Protein AF-A0A1W4XG19-F1 (afdb_monomer_lite)

Radius of gyration: 18.25 Å; chains: 1; bounding box: 43×27×45 Å

Secondary structure (DSSP, 8-state):
--HHHHHHHHHHHHHHTT--HHHHHHHHTS-HHHHHHHHHHHHHHHHHHHHH-S--SHHHHHHHHHHHTTSS---HHHHHHHHHHHHHHHHHS-HHHHHHHHHHHHHHHHHHHHHHHT-

Organism: Agrilus planipennis (NCBI:txid224129)

Sequence (119 aa):
MDEEEINSKFEELLCDMNLDKNKKNLLINSSIDYKDRMLQLRNKVFDKIKENHEFKGPNDYIYYLEQCFQVDSQNPDIILGCLASLKIALTNYPLQWSREFGHKGVATLLDVLKRAKAL

pLDDT: mean 87.72, std 9.01, range [54.44, 95.94]

InterPro domains:
  IPR010473 Formin, GTPase-binding domain [PF06371] (2-116)
  IPR011989 Armadillo-like helical [G3DSA:1.25.10.10] (53-118)
  IPR016024 Armadillo-type fold [SSF48371] (6-116)
  IPR044933 Diaphanous, GTPase-binding domain superfamily [G3DSA:1.10.20.40] (1-44)

Structure (mmCIF, N/CA/C/O backbone):
data_AF-A0A1W4XG19-F1
#
_entry.id   AF-A0A1W4XG19-F1
#
loop_
_atom_site.group_PDB
_atom_site.id
_atom_site.type_symbol
_atom_site.label_atom_id
_atom_site.label_alt_id
_atom_site.label_comp_id
_atom_site.label_asym_id
_atom_site.label_entity_id
_atom_site.label_seq_id
_atom_site.pdbx_PDB_ins_code
_atom_site.Cartn_x
_atom_site.Cartn_y
_atom_site.Cartn_z
_atom_site.occupancy
_atom_site.B_iso_or_equiv
_atom_site.auth_seq_id
_atom_site.auth_comp_id
_atom_site.auth_asym_id
_atom_site.auth_atom_id
_atom_site.pdbx_PDB_model_num
ATOM 1 N N . MET A 1 1 ? -15.351 14.171 17.337 1.00 78.19 1 MET A N 1
ATOM 2 C CA . MET A 1 1 ? -16.124 13.160 16.603 1.00 78.19 1 MET A CA 1
ATOM 3 C C . MET A 1 1 ? -17.100 12.567 17.590 1.00 78.19 1 MET A C 1
ATOM 5 O O . MET A 1 1 ? -16.696 12.343 18.729 1.00 78.19 1 MET A O 1
ATOM 9 N N . ASP A 1 2 ? -18.360 12.411 17.207 1.00 91.69 2 ASP A N 1
ATOM 10 C CA . ASP A 1 2 ? -19.322 11.654 18.011 1.00 91.69 2 ASP A CA 1
ATOM 11 C C . ASP A 1 2 ? -19.102 10.137 17.834 1.00 91.69 2 ASP A C 1
ATOM 13 O O . ASP A 1 2 ? -18.256 9.702 17.047 1.00 91.69 2 ASP A O 1
ATOM 17 N N . GLU A 1 3 ? -19.811 9.318 18.613 1.00 92.12 3 GLU A N 1
ATOM 18 C CA . GLU A 1 3 ? -19.635 7.860 18.584 1.00 92.12 3 GLU A CA 1
ATOM 19 C C . GLU A 1 3 ? -19.999 7.246 17.223 1.00 92.12 3 GLU A C 1
ATOM 21 O O . GLU A 1 3 ? -19.347 6.296 16.781 1.00 92.12 3 GLU A O 1
ATOM 26 N N . GLU A 1 4 ? -21.011 7.784 16.539 1.00 92.88 4 GLU A N 1
ATOM 27 C CA . GLU A 1 4 ? -21.436 7.310 15.218 1.00 92.88 4 GLU A CA 1
ATOM 28 C C . GLU A 1 4 ? -20.363 7.591 14.161 1.00 92.88 4 GLU A C 1
ATOM 30 O O . GLU A 1 4 ? -19.982 6.695 13.404 1.00 92.88 4 GLU A O 1
ATOM 35 N N . GLU A 1 5 ? -19.793 8.796 14.164 1.00 94.06 5 GLU A N 1
ATOM 36 C CA . GLU A 1 5 ? -18.713 9.196 13.270 1.00 94.06 5 GLU A CA 1
ATOM 37 C C . GLU A 1 5 ? -17.439 8.370 13.518 1.00 94.06 5 GLU A C 1
ATOM 39 O O . GLU A 1 5 ? -16.775 7.950 12.563 1.00 94.06 5 GLU A O 1
ATOM 44 N N . ILE A 1 6 ? -17.100 8.088 14.786 1.00 94.00 6 ILE A N 1
ATOM 45 C CA . ILE A 1 6 ? -15.972 7.209 15.148 1.00 94.00 6 ILE A CA 1
ATOM 46 C C . ILE A 1 6 ? -16.198 5.802 14.595 1.00 94.00 6 ILE A C 1
ATOM 48 O O . ILE A 1 6 ? -15.296 5.240 13.971 1.00 94.00 6 ILE A O 1
ATOM 52 N N . ASN A 1 7 ? -17.389 5.233 14.791 1.00 93.69 7 ASN A N 1
ATOM 53 C CA . ASN A 1 7 ? -17.706 3.896 14.299 1.00 93.69 7 ASN A CA 1
ATOM 54 C C . ASN A 1 7 ? -17.655 3.827 12.768 1.00 93.69 7 ASN A C 1
ATOM 56 O O . ASN A 1 7 ? -17.002 2.931 12.233 1.00 93.69 7 ASN A O 1
ATOM 60 N N . SER A 1 8 ? -18.242 4.802 12.070 1.00 94.25 8 SER A N 1
ATOM 61 C CA . SER A 1 8 ? -18.226 4.862 10.603 1.00 94.25 8 SER A CA 1
ATOM 62 C C . SER A 1 8 ? -16.799 4.920 10.051 1.00 94.25 8 SER A C 1
ATOM 64 O O . SER A 1 8 ? -16.420 4.110 9.204 1.00 94.25 8 SER A O 1
ATOM 66 N N . LYS A 1 9 ? -15.955 5.826 10.565 1.00 93.62 9 LYS A N 1
ATOM 67 C CA . LYS A 1 9 ? -14.555 5.929 10.115 1.00 93.62 9 LYS A CA 1
ATOM 68 C C . LYS A 1 9 ? -13.731 4.696 10.483 1.00 93.62 9 LYS A C 1
ATOM 70 O O . LYS A 1 9 ? -12.799 4.335 9.764 1.00 93.62 9 LYS A O 1
ATOM 75 N N . PHE A 1 10 ? -14.047 4.041 11.598 1.00 95.06 10 PHE A N 1
ATOM 76 C CA . PHE A 1 10 ? -13.381 2.803 11.985 1.00 95.06 10 PHE A CA 1
ATOM 77 C C . PHE A 1 10 ? -13.744 1.648 11.044 1.00 95.06 10 PHE A C 1
ATOM 79 O O . PHE A 1 10 ? -12.866 0.875 10.667 1.00 95.06 10 PHE A O 1
ATOM 86 N N . GLU A 1 11 ? -14.994 1.551 10.591 1.00 92.31 11 GLU A N 1
ATOM 87 C CA . GLU A 1 11 ? -15.383 0.569 9.575 1.00 92.31 11 GLU A CA 1
ATOM 88 C C . GLU A 1 11 ? -14.654 0.781 8.244 1.00 92.31 11 GLU A C 1
ATOM 90 O O . GLU A 1 11 ? -14.168 -0.195 7.662 1.00 92.31 11 GLU A O 1
ATOM 95 N N . GLU A 1 12 ? -14.512 2.032 7.797 1.00 91.50 12 GLU A N 1
ATOM 96 C CA . GLU A 1 12 ? -13.699 2.384 6.626 1.00 91.50 12 GLU A CA 1
ATOM 97 C C . GLU A 1 12 ? -12.242 1.940 6.802 1.00 91.50 12 GLU A C 1
ATOM 99 O O . GLU A 1 12 ? -11.691 1.262 5.932 1.00 91.50 12 GLU A O 1
ATOM 104 N N . LEU A 1 13 ? -11.638 2.238 7.960 1.00 92.69 13 LEU A N 1
ATOM 105 C CA . LEU A 1 13 ? -10.287 1.787 8.298 1.00 92.69 13 LEU A CA 1
ATOM 106 C C . LEU A 1 13 ? -10.164 0.259 8.197 1.00 92.69 13 LEU A C 1
ATOM 108 O O . LEU A 1 13 ? -9.224 -0.240 7.583 1.00 92.69 13 LEU A O 1
ATOM 112 N N . LEU A 1 14 ? -11.104 -0.499 8.764 1.00 92.75 14 LEU A N 1
ATOM 113 C CA . LEU A 1 14 ? -11.060 -1.963 8.716 1.00 92.75 14 LEU A CA 1
ATOM 114 C C . LEU A 1 14 ? -11.233 -2.513 7.294 1.00 92.75 14 LEU A C 1
ATOM 116 O O . LEU A 1 14 ? -10.625 -3.530 6.955 1.00 92.75 14 LEU A O 1
ATOM 120 N N . CYS A 1 15 ? -12.063 -1.870 6.469 1.00 88.88 15 CYS A N 1
ATOM 121 C CA . CYS A 1 15 ? -12.216 -2.211 5.054 1.00 88.88 15 CYS A CA 1
ATOM 122 C C . CYS A 1 15 ? -10.916 -2.010 4.270 1.00 88.88 15 CYS A C 1
ATOM 124 O O . CYS A 1 15 ? -10.641 -2.786 3.360 1.00 88.88 15 CYS A O 1
ATOM 126 N N . ASP A 1 16 ? -10.107 -1.028 4.658 1.00 90.62 16 ASP A N 1
ATOM 127 C CA . ASP A 1 16 ? -8.823 -0.712 4.038 1.00 90.62 16 ASP A CA 1
ATOM 128 C C . ASP A 1 16 ? -7.666 -1.630 4.470 1.00 90.62 16 ASP A C 1
ATOM 130 O O . ASP A 1 16 ? -6.658 -1.709 3.770 1.00 90.62 16 ASP A O 1
ATOM 134 N N . MET A 1 17 ? -7.792 -2.337 5.598 1.00 89.69 17 MET A N 1
ATOM 135 C CA . MET A 1 17 ? -6.710 -3.126 6.211 1.00 89.69 17 MET A CA 1
ATOM 136 C C . MET A 1 17 ? -6.571 -4.568 5.693 1.00 89.69 17 MET A C 1
ATOM 138 O O . MET A 1 17 ? -5.753 -5.323 6.216 1.00 89.69 17 MET A O 1
ATOM 142 N N . ASN A 1 18 ? -7.364 -4.978 4.698 1.00 90.00 18 ASN A N 1
ATOM 143 C CA . ASN A 1 18 ? -7.335 -6.337 4.134 1.00 90.00 18 ASN A CA 1
ATOM 144 C C . ASN A 1 18 ? -7.440 -7.462 5.190 1.00 90.00 18 ASN A C 1
ATOM 146 O O . ASN A 1 18 ? -6.695 -8.444 5.170 1.00 90.00 18 ASN A O 1
ATOM 150 N N . LEU A 1 19 ? 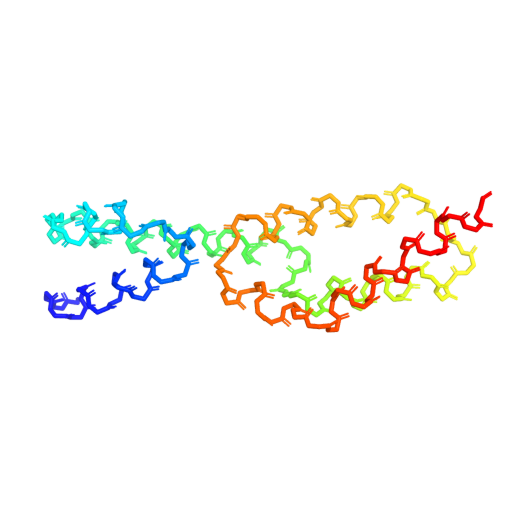-8.345 -7.297 6.156 1.00 90.56 19 LEU A N 1
ATOM 151 C CA . LEU A 1 19 ? -8.518 -8.240 7.259 1.00 90.56 19 LEU A CA 1
ATOM 152 C C . LEU A 1 19 ? -9.465 -9.384 6.894 1.00 90.56 19 LEU A C 1
ATOM 154 O O . LEU A 1 19 ? -10.462 -9.200 6.193 1.00 90.56 19 LEU A O 1
ATOM 158 N N . ASP A 1 20 ? -9.205 -10.561 7.459 1.00 91.19 20 ASP A N 1
ATOM 159 C CA . ASP A 1 20 ? -10.173 -11.651 7.444 1.00 91.19 20 ASP A CA 1
ATOM 160 C C . ASP A 1 20 ? -11.414 -11.316 8.293 1.00 91.19 20 ASP A C 1
ATOM 162 O O . ASP A 1 20 ? -11.372 -10.500 9.221 1.00 91.19 20 ASP A O 1
ATOM 166 N N . LYS A 1 21 ? -12.540 -11.973 7.981 1.00 88.94 21 LYS A N 1
ATOM 167 C CA . LYS A 1 21 ? -13.830 -11.717 8.645 1.00 88.94 21 LYS A CA 1
ATOM 168 C C . LYS A 1 21 ? -13.758 -11.915 10.162 1.00 88.94 21 LYS A C 1
ATOM 170 O O . LYS A 1 21 ? -14.394 -11.165 10.897 1.00 88.94 21 LYS A O 1
ATOM 175 N N . ASN A 1 22 ? -12.972 -12.883 10.632 1.00 90.31 22 ASN A N 1
ATOM 176 C CA . ASN A 1 22 ? -12.876 -13.193 12.056 1.00 90.31 22 ASN A CA 1
ATOM 177 C C . ASN A 1 22 ? -12.152 -12.073 12.809 1.00 90.31 22 ASN A C 1
ATOM 179 O O . ASN A 1 22 ? -12.684 -11.558 13.789 1.00 90.31 22 ASN A O 1
ATOM 183 N N . LYS A 1 23 ? -10.990 -11.624 12.320 1.00 90.62 23 LYS A N 1
ATOM 184 C CA . LYS A 1 23 ? -10.266 -10.485 12.906 1.00 90.62 23 LYS A CA 1
ATOM 185 C C . LYS A 1 23 ? -11.068 -9.195 12.827 1.00 90.62 23 LYS A C 1
ATOM 187 O O . LYS A 1 23 ? -11.088 -8.438 13.794 1.00 90.62 23 LYS A O 1
ATOM 192 N N . LYS A 1 24 ? -11.768 -8.963 11.711 1.00 91.06 24 LYS A N 1
ATOM 193 C CA . LYS A 1 24 ? -12.642 -7.796 11.556 1.00 91.06 24 LYS A CA 1
ATOM 194 C C . LYS A 1 24 ? -13.736 -7.776 12.631 1.00 91.06 24 LYS A C 1
ATOM 196 O O . LYS A 1 24 ? -13.913 -6.756 13.288 1.00 91.06 24 LYS A O 1
ATOM 201 N N . ASN A 1 25 ? -14.399 -8.909 12.872 1.00 88.62 25 ASN A N 1
ATOM 202 C CA . ASN A 1 25 ? -15.446 -9.023 13.892 1.00 88.62 25 ASN A CA 1
ATOM 203 C C . ASN A 1 25 ? -14.932 -8.778 15.318 1.00 88.62 25 ASN A C 1
ATOM 205 O O . ASN A 1 25 ? -15.631 -8.158 16.116 1.00 88.62 25 ASN A O 1
ATOM 209 N N . LEU A 1 26 ? -13.710 -9.216 15.643 1.00 91.25 26 LEU A N 1
ATOM 210 C CA . LEU A 1 26 ? -13.101 -8.927 16.948 1.00 91.25 26 LEU A CA 1
ATOM 211 C C . LEU A 1 26 ? -12.894 -7.418 17.153 1.00 91.25 26 LEU A C 1
ATOM 213 O O . LEU A 1 26 ? -13.161 -6.895 18.232 1.00 91.25 26 LEU A O 1
ATOM 217 N N . LEU A 1 27 ? -12.461 -6.709 16.109 1.00 92.94 27 LEU A N 1
ATOM 218 C CA . LEU A 1 27 ? -12.180 -5.273 16.173 1.00 92.94 27 LEU A CA 1
ATOM 219 C C . LEU A 1 27 ? -13.456 -4.421 16.228 1.00 92.94 27 LEU A C 1
ATOM 221 O O . LEU A 1 27 ? -13.485 -3.426 16.950 1.00 92.94 27 LEU A O 1
ATOM 225 N N . ILE A 1 28 ? -14.527 -4.820 15.536 1.00 90.50 28 ILE A N 1
ATOM 226 C CA . ILE A 1 28 ? -15.822 -4.108 15.553 1.00 90.50 28 ILE A CA 1
ATOM 227 C C . ILE A 1 28 ? -16.383 -3.982 16.979 1.00 90.50 28 ILE A C 1
ATOM 229 O O . ILE A 1 28 ? -16.913 -2.930 17.338 1.00 90.50 28 ILE A O 1
ATOM 233 N N . ASN A 1 29 ? -16.194 -5.011 17.809 1.00 90.00 29 ASN A N 1
ATOM 234 C CA . ASN A 1 29 ? -16.689 -5.063 19.189 1.00 90.00 29 ASN A CA 1
ATOM 235 C C . ASN A 1 29 ? -15.781 -4.349 20.212 1.00 90.00 29 ASN A C 1
ATOM 237 O O . ASN A 1 29 ? -16.009 -4.450 21.415 1.00 90.00 29 ASN A O 1
ATOM 241 N N . SER A 1 30 ? -14.736 -3.652 19.759 1.00 92.56 30 SER A N 1
ATOM 242 C CA . SER A 1 30 ? -13.829 -2.908 20.643 1.00 92.56 30 SER A CA 1
ATOM 243 C C . SER A 1 30 ? -14.468 -1.619 21.173 1.00 92.56 30 SER A C 1
ATOM 245 O O . SER A 1 30 ? -15.396 -1.078 20.566 1.00 92.56 30 SER A O 1
ATOM 247 N N . SER A 1 31 ? -13.945 -1.101 22.289 1.00 95.44 31 SER A N 1
ATOM 248 C CA . SER A 1 31 ? -14.417 0.154 22.885 1.00 95.44 31 SER A CA 1
ATOM 249 C C . SER A 1 31 ? -14.216 1.355 21.955 1.00 95.44 31 SER A C 1
ATOM 251 O O . SER A 1 31 ? -13.323 1.363 21.103 1.00 95.44 31 SER A O 1
ATOM 253 N N . ILE A 1 32 ? -15.024 2.399 22.149 1.00 95.06 32 ILE A N 1
ATOM 254 C CA . ILE A 1 32 ? -14.922 3.656 21.392 1.00 95.06 32 ILE A CA 1
ATOM 255 C C . ILE A 1 32 ? -13.539 4.294 21.563 1.00 95.06 32 ILE A C 1
ATOM 257 O O . ILE A 1 32 ? -12.922 4.655 20.567 1.00 95.06 32 ILE A O 1
ATOM 261 N N . ASP A 1 33 ? -12.998 4.321 22.784 1.00 95.06 33 ASP A N 1
ATOM 262 C CA . ASP A 1 33 ? -11.649 4.841 23.054 1.00 95.06 33 ASP A CA 1
ATOM 263 C C . ASP A 1 33 ? -10.564 4.123 22.242 1.00 95.06 33 ASP A C 1
ATOM 265 O O . ASP A 1 33 ? -9.621 4.742 21.744 1.00 95.06 33 ASP A O 1
ATOM 269 N N . TYR A 1 34 ? -10.686 2.800 22.086 1.00 95.19 34 TYR A N 1
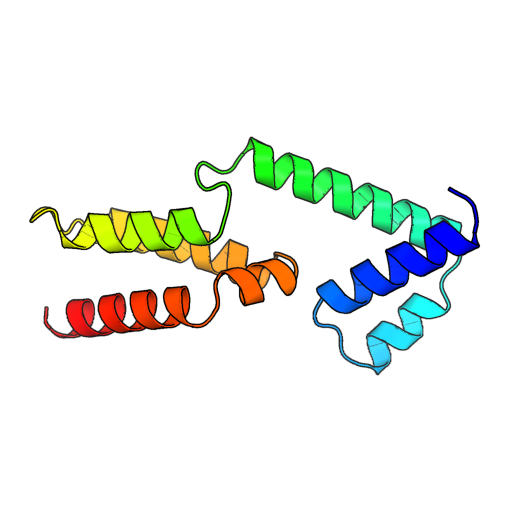ATOM 270 C CA . TYR A 1 34 ? -9.762 2.034 21.259 1.00 95.19 34 TYR A CA 1
ATOM 271 C C . TYR A 1 34 ? -9.902 2.419 19.784 1.00 95.19 34 TYR A C 1
ATOM 273 O O . TYR A 1 34 ? -8.895 2.671 19.121 1.00 95.19 34 TYR A O 1
ATOM 281 N N . LYS A 1 35 ? -11.137 2.502 19.276 1.00 95.56 35 LYS A N 1
ATOM 282 C CA . LYS A 1 35 ? -11.420 2.883 17.885 1.00 95.56 35 LYS A CA 1
ATOM 283 C C . LYS A 1 35 ? -10.876 4.274 17.565 1.00 95.56 35 LYS A C 1
ATOM 285 O O . LYS A 1 35 ? -10.154 4.424 16.580 1.00 95.56 35 LYS A O 1
ATOM 290 N N . ASP A 1 36 ? -11.137 5.256 18.424 1.00 95.31 36 ASP A N 1
ATOM 291 C CA . ASP A 1 36 ? -10.637 6.623 18.266 1.00 95.31 36 ASP A CA 1
ATOM 292 C C . ASP A 1 36 ? -9.104 6.661 18.266 1.00 95.31 36 ASP A C 1
ATOM 294 O O . ASP A 1 36 ? -8.477 7.204 17.352 1.00 95.31 36 ASP A O 1
ATOM 298 N N . ARG A 1 37 ? -8.466 5.969 19.218 1.00 95.88 37 ARG A N 1
ATOM 299 C CA . ARG A 1 37 ? -7.002 5.866 19.261 1.00 95.88 37 ARG A CA 1
ATOM 300 C C . ARG A 1 37 ? -6.426 5.246 17.988 1.00 95.88 37 ARG A C 1
ATOM 302 O O . ARG A 1 37 ? -5.393 5.710 17.501 1.00 95.88 37 ARG A O 1
ATOM 309 N N . MET A 1 38 ? -7.068 4.219 17.437 1.00 94.81 38 MET A N 1
ATOM 310 C CA . MET A 1 38 ? -6.636 3.587 16.188 1.00 94.81 38 MET A CA 1
ATOM 311 C C . MET A 1 38 ? -6.768 4.533 14.990 1.00 94.81 38 MET A C 1
ATOM 313 O O . MET A 1 38 ? -5.854 4.591 14.167 1.00 94.81 38 MET A O 1
ATOM 317 N N . LEU A 1 39 ? -7.840 5.327 14.917 1.00 94.81 39 LEU A N 1
ATOM 318 C CA . LEU A 1 39 ? -8.008 6.355 13.884 1.00 94.81 39 LEU A CA 1
ATOM 319 C C . LEU A 1 39 ? -6.926 7.439 13.977 1.00 94.81 39 LEU A C 1
ATOM 321 O O . LEU A 1 39 ? -6.329 7.809 12.964 1.00 94.81 39 LEU A O 1
ATOM 325 N N . GLN A 1 40 ? -6.600 7.897 15.187 1.00 94.56 40 GLN A N 1
ATOM 326 C CA . GLN A 1 40 ? -5.515 8.858 15.396 1.00 94.56 40 GLN A CA 1
ATOM 327 C C . GLN A 1 40 ? -4.148 8.287 14.993 1.00 94.56 40 GLN A C 1
ATOM 329 O O . GLN A 1 40 ? -3.337 8.985 14.379 1.00 94.56 40 GLN A O 1
ATOM 334 N N . LEU A 1 41 ? -3.874 7.023 15.335 1.00 93.25 41 LEU A N 1
ATOM 335 C CA . LEU A 1 41 ? -2.636 6.343 14.947 1.00 93.25 41 LEU A CA 1
ATOM 336 C C . LEU A 1 41 ? -2.536 6.190 13.430 1.00 93.25 41 LEU A C 1
ATOM 338 O O . LEU A 1 41 ? -1.475 6.472 12.876 1.00 93.25 41 LEU A O 1
ATOM 342 N N . ARG A 1 42 ? -3.634 5.811 12.764 1.00 90.31 42 ARG A N 1
ATOM 343 C CA . ARG A 1 42 ? -3.716 5.727 11.301 1.00 90.31 42 ARG A CA 1
ATOM 344 C C . ARG A 1 42 ? -3.269 7.047 10.679 1.00 90.31 42 ARG A C 1
ATOM 346 O O . ARG A 1 42 ? -2.311 7.053 9.915 1.00 90.31 42 ARG A O 1
ATOM 353 N N . ASN A 1 43 ? -3.904 8.156 11.052 1.00 88.69 43 ASN A N 1
ATOM 354 C CA . ASN A 1 43 ? -3.608 9.467 10.469 1.00 88.69 43 ASN A CA 1
ATOM 355 C C . ASN A 1 43 ? -2.137 9.856 10.664 1.00 88.69 43 ASN A C 1
ATOM 357 O O . ASN A 1 43 ? -1.453 10.156 9.693 1.00 88.69 43 ASN A O 1
ATOM 361 N N . LYS A 1 44 ? -1.604 9.706 11.885 1.00 89.69 44 LYS A N 1
ATOM 362 C CA . LYS A 1 44 ? -0.186 9.985 12.176 1.00 89.69 44 LYS A CA 1
ATOM 363 C C . LYS A 1 44 ? 0.779 9.160 11.326 1.00 89.69 44 LYS A C 1
ATOM 365 O O . LYS A 1 44 ? 1.839 9.654 10.948 1.00 89.69 44 LYS A O 1
ATOM 370 N N . VAL A 1 45 ? 0.455 7.893 11.069 1.00 86.44 45 VAL A N 1
ATOM 371 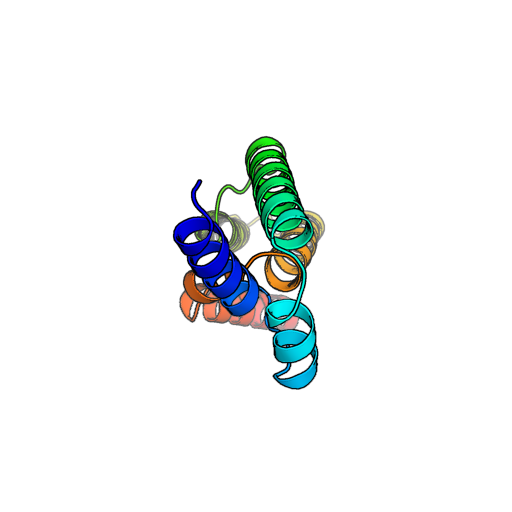C CA . VAL A 1 45 ? 1.273 7.027 10.212 1.00 86.44 45 VAL A CA 1
ATOM 372 C C . VAL A 1 45 ? 1.205 7.496 8.757 1.00 86.44 45 VAL A C 1
ATOM 374 O O . VAL A 1 45 ? 2.253 7.606 8.125 1.00 86.44 45 VAL A O 1
ATOM 377 N N . PHE A 1 46 ? 0.020 7.838 8.240 1.00 81.88 46 PHE A N 1
ATOM 378 C CA . PHE A 1 46 ? -0.125 8.357 6.872 1.00 81.88 46 PHE A CA 1
ATOM 379 C C . PHE A 1 46 ? 0.572 9.690 6.655 1.00 81.88 46 PHE A C 1
ATOM 381 O O . PHE A 1 46 ? 1.206 9.866 5.617 1.00 81.88 46 PHE A O 1
ATOM 388 N N . ASP A 1 47 ? 0.486 10.601 7.616 1.00 84.12 47 ASP A N 1
ATOM 389 C CA . ASP A 1 47 ? 1.142 11.902 7.517 1.00 84.12 47 ASP A CA 1
ATOM 390 C C . ASP A 1 47 ? 2.662 11.721 7.444 1.00 84.12 47 ASP A C 1
ATOM 392 O O . ASP A 1 47 ? 3.304 12.217 6.520 1.00 84.12 47 ASP A O 1
ATOM 396 N N . LYS A 1 48 ? 3.230 10.873 8.314 1.00 82.38 48 LYS A N 1
ATOM 397 C CA . LYS A 1 48 ? 4.659 10.521 8.259 1.00 82.38 48 LYS A CA 1
ATOM 398 C C . LYS A 1 48 ? 5.066 9.857 6.950 1.00 82.38 48 LYS A C 1
ATOM 400 O O . LYS A 1 48 ? 6.169 10.102 6.465 1.00 82.38 48 LYS A O 1
ATOM 405 N N . ILE A 1 49 ? 4.218 8.987 6.409 1.00 76.81 49 ILE A N 1
ATOM 406 C CA . ILE A 1 49 ? 4.458 8.343 5.118 1.00 76.81 49 ILE A CA 1
ATOM 407 C C . ILE A 1 49 ? 4.504 9.400 4.007 1.00 76.81 49 ILE A C 1
ATOM 409 O O . ILE A 1 49 ? 5.440 9.398 3.215 1.00 76.81 49 ILE A O 1
ATOM 413 N N . LYS A 1 50 ? 3.540 10.325 3.974 1.00 74.12 50 LYS A N 1
ATOM 414 C CA . LYS A 1 50 ? 3.468 11.385 2.958 1.00 74.12 50 LYS A CA 1
ATOM 415 C C . LYS A 1 50 ? 4.618 12.387 3.048 1.00 74.12 50 LYS A C 1
ATOM 417 O O . LYS A 1 50 ? 5.040 12.893 2.016 1.00 74.12 50 LYS A O 1
ATOM 422 N N . GLU A 1 51 ? 5.103 12.686 4.250 1.00 77.25 51 GLU A N 1
ATOM 423 C CA . GLU A 1 51 ? 6.209 13.630 4.457 1.00 77.25 51 GLU A CA 1
ATOM 424 C C . GLU A 1 51 ? 7.577 13.045 4.086 1.00 77.25 51 GLU A C 1
ATOM 426 O O . GLU A 1 51 ? 8.422 13.764 3.559 1.00 77.25 51 GLU A O 1
ATOM 431 N N . ASN A 1 52 ? 7.808 11.755 4.354 1.00 66.12 52 ASN A N 1
ATOM 432 C CA . ASN A 1 52 ? 9.130 11.138 4.188 1.00 66.12 52 ASN A CA 1
ATOM 433 C C . ASN A 1 52 ? 9.338 10.433 2.841 1.00 66.12 52 ASN A C 1
ATOM 435 O O . ASN A 1 52 ? 10.458 10.011 2.554 1.00 66.12 52 ASN A O 1
ATOM 439 N N . HIS A 1 53 ? 8.293 10.260 2.029 1.00 71.25 53 HIS A N 1
ATOM 440 C CA . HIS A 1 53 ? 8.422 9.590 0.738 1.00 71.25 53 HIS A CA 1
ATOM 441 C C . HIS A 1 53 ? 8.581 10.581 -0.417 1.00 71.25 53 HIS A C 1
ATOM 443 O O . HIS A 1 53 ? 7.751 11.458 -0.638 1.00 71.25 53 HIS A O 1
ATOM 449 N N . GLU A 1 54 ? 9.623 10.355 -1.218 1.00 74.38 54 GLU A N 1
ATOM 450 C CA . GLU A 1 54 ? 9.827 11.020 -2.510 1.00 74.38 54 GLU A CA 1
ATOM 451 C C . GLU A 1 54 ? 8.662 10.740 -3.481 1.00 74.38 54 GLU A C 1
ATOM 453 O O . GLU A 1 54 ? 8.254 11.609 -4.249 1.00 74.38 54 GLU A O 1
ATOM 458 N N . PHE A 1 55 ? 8.066 9.547 -3.376 1.00 81.38 55 PHE A N 1
ATOM 459 C CA . PHE A 1 55 ? 6.879 9.130 -4.121 1.00 81.38 55 PHE A CA 1
ATOM 460 C C . PHE A 1 55 ? 5.607 9.408 -3.313 1.00 81.38 55 PHE A C 1
ATOM 462 O O . PHE A 1 55 ? 5.354 8.771 -2.289 1.00 81.38 55 PHE A O 1
ATOM 469 N N . LYS A 1 56 ? 4.772 10.331 -3.790 1.00 78.38 56 LYS A N 1
ATOM 470 C CA . LYS A 1 56 ? 3.535 10.754 -3.118 1.00 78.38 56 LYS A CA 1
ATOM 471 C C . LYS A 1 56 ? 2.373 9.802 -3.384 1.00 78.38 56 LYS A C 1
ATOM 473 O O . LYS A 1 56 ? 1.425 9.762 -2.600 1.00 78.38 56 LYS A O 1
ATOM 478 N N . GLY A 1 57 ? 2.436 9.031 -4.467 1.00 87.38 57 GLY A N 1
ATOM 479 C CA . GLY A 1 57 ? 1.389 8.091 -4.842 1.00 87.38 57 GLY A CA 1
ATOM 480 C C . GLY A 1 57 ? 1.847 6.970 -5.776 1.00 87.38 57 GLY A C 1
ATOM 481 O O . GLY A 1 57 ? 2.993 6.942 -6.227 1.00 87.38 57 GLY A O 1
ATOM 482 N N . PRO A 1 58 ? 0.939 6.032 -6.097 1.00 92.00 58 PRO A N 1
ATOM 483 C CA . PRO A 1 58 ? 1.253 4.874 -6.933 1.00 92.00 58 PRO A CA 1
ATOM 484 C C . PRO A 1 58 ? 1.665 5.266 -8.356 1.00 92.00 58 PRO A C 1
ATOM 486 O O . PRO A 1 58 ? 2.520 4.613 -8.950 1.00 92.00 58 PRO A O 1
ATOM 489 N N . ASN A 1 59 ? 1.113 6.362 -8.886 1.00 92.38 59 ASN A N 1
ATOM 490 C CA . ASN A 1 59 ? 1.464 6.871 -10.212 1.00 92.38 59 ASN A CA 1
ATOM 491 C C . ASN A 1 59 ? 2.921 7.333 -10.311 1.00 92.38 59 ASN A C 1
ATOM 493 O O . ASN A 1 59 ? 3.507 7.201 -11.383 1.00 92.38 59 ASN A O 1
ATOM 497 N N . ASP A 1 60 ? 3.513 7.819 -9.217 1.00 92.25 60 ASP A N 1
ATOM 498 C CA . ASP A 1 60 ? 4.905 8.270 -9.229 1.00 92.25 60 ASP A CA 1
ATOM 499 C C . ASP A 1 60 ? 5.853 7.076 -9.398 1.00 92.25 60 ASP A C 1
ATOM 501 O O . ASP A 1 60 ? 6.799 7.149 -10.176 1.00 92.25 60 ASP A O 1
ATOM 505 N N . TYR A 1 61 ? 5.547 5.941 -8.757 1.00 93.19 61 TYR A N 1
ATOM 506 C CA . TYR A 1 61 ? 6.281 4.687 -8.963 1.00 93.19 61 TYR A CA 1
ATOM 507 C C . TYR A 1 61 ? 6.161 4.186 -10.402 1.00 93.19 61 TYR A C 1
ATOM 509 O O . TYR A 1 61 ? 7.153 3.774 -10.996 1.00 93.19 61 TYR A O 1
ATOM 517 N N . ILE A 1 62 ? 4.951 4.225 -10.969 1.00 93.62 62 ILE A N 1
ATOM 518 C CA . ILE A 1 62 ? 4.703 3.807 -12.355 1.00 93.62 62 ILE A CA 1
ATOM 519 C C . ILE A 1 62 ? 5.527 4.662 -13.314 1.00 93.62 62 ILE A C 1
ATOM 521 O O . ILE A 1 62 ? 6.270 4.125 -14.132 1.00 93.62 62 ILE A O 1
ATOM 525 N N . TYR A 1 63 ? 5.428 5.984 -13.173 1.00 91.69 63 TYR A N 1
ATOM 526 C CA . TYR A 1 63 ? 6.162 6.928 -14.001 1.00 91.69 63 TYR A CA 1
ATOM 527 C C . TYR A 1 63 ? 7.672 6.731 -13.868 1.00 91.69 63 TYR A C 1
ATOM 529 O O . TYR A 1 63 ? 8.369 6.632 -14.873 1.00 91.69 63 TYR A O 1
ATOM 537 N N . TYR A 1 64 ? 8.181 6.614 -12.641 1.00 90.81 64 TYR A N 1
ATOM 538 C CA . TYR A 1 64 ? 9.605 6.423 -12.394 1.00 90.81 64 TYR A CA 1
ATOM 539 C C . TYR A 1 64 ? 10.135 5.143 -13.044 1.00 90.81 64 TYR A C 1
ATOM 541 O O . TYR A 1 64 ? 11.133 5.186 -13.760 1.00 90.81 64 TYR A O 1
ATOM 549 N N . LEU A 1 65 ? 9.428 4.021 -12.871 1.00 89.88 65 LEU A N 1
ATOM 550 C CA . LEU A 1 65 ? 9.789 2.758 -13.512 1.00 89.88 65 LEU A CA 1
ATOM 551 C C . LEU A 1 65 ? 9.765 2.883 -15.039 1.00 89.88 65 LEU A C 1
ATOM 553 O O . LEU A 1 65 ? 10.713 2.449 -15.683 1.00 89.88 65 LEU A O 1
ATOM 557 N N . GLU A 1 66 ? 8.741 3.507 -15.626 1.00 89.00 66 GLU A N 1
ATOM 558 C CA . GLU A 1 66 ? 8.666 3.749 -17.075 1.00 89.00 66 GLU A CA 1
ATOM 559 C C . GLU A 1 66 ? 9.845 4.595 -17.589 1.00 89.00 66 GLU A C 1
ATOM 561 O O . GLU A 1 66 ? 10.382 4.299 -18.659 1.00 89.00 66 GLU A O 1
ATOM 566 N N . GLN A 1 67 ? 10.276 5.611 -16.833 1.00 86.69 67 GLN A N 1
ATOM 567 C CA . GLN A 1 67 ? 11.409 6.474 -17.187 1.00 86.69 67 GLN A CA 1
ATOM 568 C C . GLN A 1 67 ? 12.758 5.755 -17.081 1.00 86.69 67 GLN A C 1
ATOM 570 O O . GLN A 1 67 ? 13.595 5.902 -17.971 1.00 86.69 67 GLN A O 1
ATOM 575 N N . CYS A 1 68 ? 12.963 4.921 -16.056 1.00 81.06 68 CYS A N 1
ATOM 576 C CA . CYS A 1 68 ? 14.197 4.145 -15.893 1.00 81.06 68 CYS A CA 1
ATOM 577 C C . CYS A 1 68 ? 14.514 3.233 -17.092 1.00 81.06 68 CYS A C 1
ATOM 579 O O . CYS A 1 68 ? 15.672 2.872 -17.278 1.00 81.06 68 CYS A O 1
ATOM 581 N N . PHE A 1 69 ? 13.516 2.860 -17.905 1.00 71.88 69 PHE A N 1
ATOM 582 C CA . PHE A 1 69 ? 13.726 2.062 -19.121 1.00 71.88 69 PHE A CA 1
ATOM 583 C C . PHE A 1 69 ? 13.847 2.876 -20.411 1.00 71.88 69 PHE A C 1
ATOM 585 O O . PHE A 1 69 ? 14.174 2.292 -21.441 1.00 71.88 69 PHE A O 1
ATOM 592 N N . GLN A 1 70 ? 13.544 4.176 -20.391 1.00 72.38 70 GLN A N 1
ATOM 593 C CA . GLN A 1 70 ? 13.682 5.052 -21.564 1.00 72.38 70 GLN A CA 1
ATOM 594 C C . GLN A 1 70 ? 15.097 5.611 -21.694 1.00 72.38 70 GLN A C 1
ATOM 596 O O . GLN A 1 70 ? 15.545 5.904 -22.798 1.00 72.38 70 GLN A O 1
ATOM 601 N N . VAL A 1 71 ? 15.796 5.760 -20.570 1.00 61.88 71 VAL A N 1
ATOM 602 C CA . VAL A 1 71 ? 17.189 6.193 -20.546 1.00 61.88 71 VAL A CA 1
ATOM 603 C C . VAL A 1 71 ? 18.064 4.946 -20.667 1.00 61.88 71 VAL A C 1
ATOM 605 O O . VAL A 1 71 ? 17.943 4.040 -19.847 1.00 61.88 71 VAL A O 1
ATOM 608 N N . ASP A 1 72 ? 18.976 4.902 -21.642 1.00 55.47 72 ASP A N 1
ATOM 609 C CA . ASP A 1 72 ? 19.929 3.790 -21.853 1.00 55.47 72 ASP A CA 1
ATOM 610 C C . ASP A 1 72 ? 20.847 3.507 -20.638 1.00 55.47 72 ASP A C 1
ATOM 612 O O . ASP A 1 72 ? 21.652 2.577 -20.647 1.00 55.47 72 ASP A O 1
ATOM 616 N N . SER A 1 73 ? 20.720 4.274 -19.550 1.00 55.44 73 SER A N 1
ATOM 617 C CA . SER A 1 73 ? 21.305 3.975 -18.247 1.00 55.44 73 SER A CA 1
ATOM 618 C C . SER A 1 73 ? 20.395 3.049 -17.426 1.00 55.44 73 SER A C 1
ATOM 620 O O . SER A 1 73 ? 19.837 3.452 -16.400 1.00 55.44 73 SER A O 1
ATOM 622 N N . GLN A 1 74 ? 20.257 1.791 -17.852 1.00 66.38 74 GLN A N 1
ATOM 623 C CA . GLN A 1 74 ? 19.663 0.731 -17.030 1.00 66.38 74 GLN A CA 1
ATOM 624 C C . GLN A 1 74 ? 20.573 0.433 -15.829 1.00 66.38 74 GLN A C 1
ATOM 626 O O . GLN A 1 74 ? 21.328 -0.535 -15.836 1.00 66.38 74 GLN A O 1
ATOM 631 N N . ASN A 1 75 ? 20.544 1.278 -14.797 1.00 77.62 75 ASN A N 1
ATOM 632 C CA . ASN A 1 75 ? 21.209 0.961 -13.541 1.00 77.62 75 ASN A CA 1
ATOM 633 C C . ASN A 1 75 ? 20.290 0.030 -12.723 1.00 77.62 75 ASN A C 1
ATOM 635 O O . ASN A 1 75 ? 19.251 0.486 -12.227 1.00 77.62 75 ASN A O 1
ATOM 639 N N . PRO A 1 76 ? 20.641 -1.260 -12.571 1.00 81.38 76 PRO A N 1
ATOM 640 C CA . PRO A 1 76 ? 19.801 -2.229 -11.877 1.00 81.38 76 PRO A CA 1
ATOM 641 C C . PRO A 1 76 ? 19.582 -1.862 -10.407 1.00 81.38 76 PRO A C 1
ATOM 643 O O . PRO A 1 76 ? 18.496 -2.104 -9.885 1.00 81.38 76 PRO A O 1
ATOM 646 N N . ASP A 1 77 ? 20.552 -1.218 -9.756 1.00 84.38 77 ASP A N 1
ATOM 647 C CA . ASP A 1 77 ? 20.458 -0.861 -8.338 1.00 84.38 77 ASP A CA 1
ATOM 648 C C . ASP A 1 77 ? 19.360 0.178 -8.087 1.00 84.38 77 ASP A C 1
ATOM 650 O O . ASP A 1 77 ? 18.626 0.098 -7.100 1.00 84.38 77 ASP A O 1
ATOM 654 N N . ILE A 1 78 ? 19.184 1.116 -9.022 1.00 84.75 78 ILE A N 1
ATOM 655 C CA . ILE A 1 78 ? 18.138 2.144 -8.950 1.00 84.75 78 ILE A CA 1
ATOM 656 C C . ILE A 1 78 ? 16.750 1.504 -9.086 1.00 84.75 78 ILE A C 1
ATOM 658 O O . ILE A 1 78 ? 15.844 1.787 -8.296 1.00 84.75 78 ILE A O 1
ATOM 662 N N . ILE A 1 79 ? 16.588 0.598 -10.055 1.00 87.38 79 ILE A N 1
ATOM 663 C CA . ILE A 1 79 ? 15.324 -0.116 -10.281 1.00 87.38 79 ILE A CA 1
ATOM 664 C C . ILE A 1 79 ? 14.994 -0.994 -9.069 1.00 87.38 79 ILE A C 1
ATOM 666 O O . ILE A 1 79 ? 13.862 -0.974 -8.587 1.00 87.38 79 ILE A O 1
ATOM 670 N N . LEU A 1 80 ? 15.975 -1.727 -8.533 1.00 89.00 80 LEU A N 1
ATOM 671 C CA . LEU A 1 80 ? 15.796 -2.558 -7.342 1.00 89.00 80 LEU A CA 1
ATOM 672 C C . LEU A 1 80 ? 15.417 -1.727 -6.113 1.00 89.00 80 LEU A C 1
ATOM 674 O O . LEU A 1 80 ? 14.519 -2.129 -5.374 1.00 89.00 80 LEU A O 1
ATOM 678 N N . GLY A 1 81 ? 16.037 -0.559 -5.916 1.00 89.75 81 GLY A N 1
ATOM 679 C CA . GLY A 1 81 ? 15.669 0.374 -4.850 1.00 89.75 81 GLY A CA 1
ATOM 680 C C . GLY A 1 81 ? 14.217 0.845 -4.963 1.00 89.75 81 GLY A C 1
ATOM 681 O O . GLY A 1 81 ? 13.460 0.777 -3.990 1.00 89.75 81 GLY A O 1
ATOM 682 N N . CYS A 1 82 ? 13.790 1.236 -6.169 1.00 90.56 82 CYS A N 1
ATOM 683 C CA . CYS A 1 82 ? 12.403 1.615 -6.436 1.00 90.56 82 CYS A CA 1
ATOM 684 C C . CYS A 1 82 ? 11.432 0.452 -6.169 1.00 90.56 82 CYS A C 1
ATOM 686 O O . CYS A 1 82 ? 10.434 0.632 -5.471 1.00 90.56 82 CYS A O 1
ATOM 688 N N . LEU A 1 83 ? 11.745 -0.758 -6.644 1.00 92.38 83 LEU A N 1
ATOM 689 C CA . LEU A 1 83 ? 10.924 -1.955 -6.430 1.00 92.38 83 LEU A CA 1
ATOM 690 C C . LEU A 1 83 ? 10.844 -2.361 -4.953 1.00 92.38 83 LEU A C 1
ATOM 692 O O . LEU A 1 83 ? 9.783 -2.783 -4.492 1.00 92.38 83 LEU A O 1
ATOM 696 N N . ALA A 1 84 ? 11.934 -2.223 -4.195 1.00 91.88 84 ALA A N 1
ATOM 697 C CA . ALA A 1 84 ? 11.945 -2.485 -2.760 1.00 91.88 84 ALA A CA 1
ATOM 698 C C . ALA A 1 84 ? 11.028 -1.508 -2.009 1.00 91.88 84 ALA A C 1
ATOM 700 O O . ALA A 1 84 ? 10.226 -1.935 -1.177 1.00 91.88 84 ALA A O 1
ATOM 701 N N . SER A 1 85 ? 11.089 -0.219 -2.353 1.00 91.62 85 SER A N 1
ATOM 702 C CA . SER A 1 85 ? 10.194 0.805 -1.805 1.00 91.62 85 SER A CA 1
ATOM 703 C C . SER A 1 85 ? 8.728 0.554 -2.196 1.00 91.62 85 SER A C 1
ATOM 705 O O . SER A 1 85 ? 7.844 0.523 -1.337 1.00 91.62 85 SER A O 1
ATOM 707 N N . LEU A 1 86 ? 8.467 0.250 -3.473 1.00 93.69 86 LEU A N 1
ATOM 708 C CA . LEU A 1 86 ? 7.135 -0.081 -3.987 1.00 93.69 86 LEU A CA 1
ATOM 709 C C . LEU A 1 86 ? 6.539 -1.313 -3.296 1.00 93.69 86 LEU A C 1
ATOM 711 O O . LEU A 1 86 ? 5.353 -1.323 -2.969 1.00 93.69 86 LEU A O 1
ATOM 715 N N . LYS A 1 87 ? 7.349 -2.344 -3.030 1.00 93.75 87 LYS A N 1
ATOM 716 C CA . LYS A 1 87 ? 6.915 -3.523 -2.273 1.00 93.75 87 LYS A CA 1
ATOM 717 C C . LYS A 1 87 ? 6.412 -3.129 -0.886 1.00 93.75 87 LYS A C 1
ATOM 719 O O . LYS A 1 87 ? 5.343 -3.582 -0.498 1.00 93.75 87 LYS A O 1
ATOM 724 N N . ILE A 1 88 ? 7.155 -2.288 -0.162 1.00 91.25 88 ILE A N 1
ATOM 725 C CA . ILE A 1 88 ? 6.762 -1.809 1.173 1.00 91.25 88 ILE A CA 1
ATOM 726 C C . ILE A 1 88 ? 5.432 -1.050 1.098 1.00 91.25 88 ILE A C 1
ATOM 728 O O . ILE A 1 88 ? 4.554 -1.291 1.929 1.00 91.25 88 ILE A O 1
ATOM 732 N N . ALA A 1 89 ? 5.262 -0.173 0.104 1.00 90.94 89 ALA A N 1
ATOM 733 C CA . ALA A 1 89 ? 4.017 0.565 -0.099 1.00 90.94 89 ALA A CA 1
ATOM 734 C C . ALA A 1 89 ? 2.838 -0.385 -0.376 1.00 90.94 89 ALA A C 1
ATOM 736 O O . ALA A 1 89 ? 1.839 -0.353 0.337 1.00 90.94 89 ALA A O 1
ATOM 737 N N . LEU A 1 90 ? 2.982 -1.307 -1.333 1.00 92.19 90 LEU A N 1
ATOM 738 C CA . LEU A 1 90 ? 1.936 -2.268 -1.701 1.00 92.19 90 LEU A CA 1
ATOM 739 C C . LEU A 1 90 ? 1.516 -3.195 -0.555 1.00 92.19 90 LEU A C 1
ATOM 741 O O . LEU A 1 90 ? 0.374 -3.649 -0.548 1.00 92.19 90 LEU A O 1
ATOM 745 N N . THR A 1 91 ? 2.415 -3.506 0.384 1.00 90.31 91 THR A N 1
ATOM 746 C CA . THR A 1 91 ? 2.105 -4.408 1.503 1.00 90.31 91 THR A CA 1
ATOM 747 C C . THR A 1 91 ? 1.550 -3.699 2.730 1.00 90.31 91 THR A C 1
ATOM 749 O O . THR A 1 91 ? 0.807 -4.318 3.486 1.00 90.31 91 THR A O 1
ATOM 752 N N . ASN A 1 92 ? 1.940 -2.443 2.966 1.00 87.88 92 ASN A N 1
ATOM 753 C CA . ASN A 1 92 ? 1.657 -1.758 4.231 1.00 87.88 92 ASN A CA 1
ATOM 754 C C . ASN A 1 92 ? 0.638 -0.623 4.106 1.00 87.88 92 ASN A C 1
ATOM 756 O O . ASN A 1 92 ? 0.152 -0.136 5.126 1.00 87.88 92 ASN A O 1
ATOM 760 N N . TYR A 1 93 ? 0.344 -0.155 2.893 1.00 89.94 93 TYR A N 1
ATOM 761 C CA . TYR A 1 93 ? -0.615 0.928 2.679 1.00 89.94 93 TYR A CA 1
ATOM 762 C C . TYR A 1 93 ? -2.045 0.371 2.540 1.00 89.94 93 TYR A C 1
ATOM 764 O O . TYR A 1 93 ? -2.228 -0.839 2.400 1.00 89.94 93 TYR A O 1
ATOM 772 N N . PRO A 1 94 ? -3.083 1.228 2.605 1.00 90.00 94 PRO A N 1
ATOM 773 C CA . PRO A 1 94 ? -4.473 0.817 2.502 1.00 90.00 94 PRO A CA 1
ATOM 774 C C . PRO A 1 94 ? -4.735 0.126 1.177 1.00 90.00 94 PRO A C 1
ATOM 776 O O . PRO A 1 94 ? -4.137 0.481 0.159 1.00 90.00 94 PRO A O 1
ATOM 779 N N . LEU A 1 95 ? -5.728 -0.759 1.157 1.00 90.88 95 LEU A N 1
ATOM 780 C CA . LEU A 1 95 ? -6.191 -1.396 -0.075 1.00 90.88 95 LEU A CA 1
ATOM 781 C C . LEU A 1 95 ? -6.519 -0.390 -1.181 1.00 90.88 95 LEU A C 1
ATOM 783 O O . LEU A 1 95 ? -6.307 -0.691 -2.355 1.00 90.88 95 LEU A O 1
ATOM 787 N N . GLN A 1 96 ? -6.997 0.804 -0.826 1.00 90.12 96 GLN A N 1
ATOM 788 C CA . GLN A 1 96 ? -7.228 1.879 -1.784 1.00 90.12 96 GLN A CA 1
ATOM 789 C C . GLN A 1 96 ? -5.967 2.248 -2.585 1.00 90.12 96 GLN A C 1
ATOM 791 O O . GLN A 1 96 ? -6.050 2.419 -3.798 1.00 90.12 96 GLN A O 1
ATOM 796 N N . TRP A 1 97 ? -4.789 2.265 -1.955 1.00 92.12 97 TRP A N 1
ATOM 797 C CA . TRP A 1 97 ? -3.523 2.530 -2.641 1.00 92.12 97 TRP A CA 1
ATOM 798 C C . TRP A 1 97 ? -3.199 1.432 -3.662 1.00 92.12 97 TRP A C 1
ATOM 800 O O . TRP A 1 97 ? -2.832 1.715 -4.801 1.00 92.12 97 TRP A O 1
ATOM 810 N N . SER A 1 98 ? -3.400 0.162 -3.292 1.00 93.19 98 SER A N 1
ATOM 811 C CA . SER A 1 98 ? -3.227 -0.971 -4.212 1.00 93.19 98 SER A CA 1
ATOM 812 C C . SER A 1 98 ? -4.234 -0.936 -5.369 1.00 93.19 98 SER A C 1
ATOM 814 O O . SER A 1 98 ? -3.892 -1.314 -6.489 1.00 93.19 98 SER A O 1
ATOM 816 N N . ARG A 1 99 ? -5.467 -0.470 -5.125 1.00 92.44 99 ARG A N 1
ATOM 817 C CA . ARG A 1 99 ? -6.486 -0.276 -6.171 1.00 92.44 99 ARG A CA 1
ATOM 818 C C . ARG A 1 99 ? -6.090 0.824 -7.150 1.00 92.44 99 ARG A C 1
ATOM 820 O O . ARG A 1 99 ? -6.254 0.635 -8.350 1.00 92.44 99 ARG A O 1
ATOM 827 N N . GLU A 1 100 ? -5.550 1.931 -6.647 1.00 93.75 100 GLU A N 1
ATOM 828 C CA . GLU A 1 100 ? -5.033 3.033 -7.467 1.00 93.75 100 GLU A CA 1
ATOM 829 C C . GLU A 1 100 ? -3.814 2.615 -8.292 1.00 93.75 100 GLU A C 1
ATOM 831 O O . GLU A 1 100 ? -3.712 2.989 -9.457 1.00 93.75 100 GLU A O 1
ATOM 836 N N . PHE A 1 101 ? -2.922 1.795 -7.726 1.00 95.62 101 PHE A N 1
ATOM 837 C CA . PHE A 1 101 ? -1.829 1.176 -8.478 1.00 95.62 101 PHE A CA 1
ATOM 838 C C . PHE A 1 101 ? -2.363 0.309 -9.628 1.00 95.62 101 PHE A C 1
ATOM 840 O O . PHE A 1 101 ? -1.944 0.458 -10.780 1.00 95.62 101 PHE A O 1
ATOM 847 N N . GLY A 1 102 ? -3.345 -0.542 -9.320 1.00 94.31 102 GLY A N 1
ATOM 848 C CA . GLY A 1 102 ? -4.258 -1.144 -10.287 1.00 94.31 102 GLY A CA 1
ATOM 849 C C . GLY A 1 102 ? -3.597 -1.867 -11.466 1.00 94.31 102 GLY A C 1
ATOM 850 O O . GLY A 1 102 ? -2.456 -2.328 -11.417 1.00 94.31 102 GLY A O 1
ATOM 851 N N . HIS A 1 103 ? -4.348 -1.980 -12.563 1.00 95.81 103 HIS A N 1
ATOM 852 C CA . HIS A 1 103 ? -3.899 -2.689 -13.765 1.00 95.81 103 HIS A CA 1
ATOM 853 C C . HIS A 1 103 ? -2.692 -2.033 -14.433 1.00 95.81 103 HIS A C 1
ATOM 855 O O . HIS A 1 103 ? -1.827 -2.747 -14.938 1.00 95.81 103 HIS A O 1
ATOM 861 N N . LYS A 1 104 ? -2.621 -0.694 -14.421 1.00 95.25 104 LYS A N 1
ATOM 862 C CA . LYS A 1 104 ? -1.507 0.039 -15.029 1.00 95.25 104 LYS A CA 1
ATOM 863 C C . LYS A 1 104 ? -0.196 -0.319 -14.335 1.00 95.25 104 LYS A C 1
ATOM 865 O O . LYS A 1 104 ? 0.740 -0.734 -15.005 1.00 95.25 104 LYS A O 1
ATOM 870 N N . GLY A 1 105 ? -0.156 -0.252 -13.005 1.00 95.19 105 GLY A N 1
ATOM 871 C CA . GLY A 1 105 ? 1.048 -0.584 -12.253 1.00 95.19 105 GLY A CA 1
ATOM 872 C C . GLY A 1 105 ? 1.468 -2.043 -12.402 1.00 95.19 105 GLY A C 1
ATOM 873 O O . GLY A 1 105 ? 2.653 -2.330 -12.571 1.00 95.19 105 GLY A O 1
ATOM 874 N N . VAL A 1 106 ? 0.508 -2.974 -12.428 1.00 95.94 106 VAL A N 1
ATOM 875 C CA . VAL A 1 106 ? 0.804 -4.392 -12.692 1.00 95.94 106 VAL A CA 1
ATOM 876 C C . VAL A 1 106 ? 1.382 -4.592 -14.096 1.00 95.94 106 VAL A C 1
ATOM 878 O O . VAL A 1 106 ? 2.351 -5.335 -14.246 1.00 95.94 106 VAL A O 1
ATOM 881 N N . ALA A 1 107 ? 0.842 -3.924 -15.119 1.00 95.38 107 ALA A N 1
ATOM 882 C CA . ALA A 1 107 ? 1.384 -3.986 -16.475 1.00 95.38 107 ALA A CA 1
ATOM 883 C C . ALA A 1 107 ? 2.830 -3.464 -16.532 1.00 95.38 107 ALA A C 1
ATOM 885 O O . ALA A 1 107 ? 3.699 -4.150 -17.070 1.00 95.38 107 ALA A O 1
ATOM 886 N N . THR A 1 108 ? 3.114 -2.328 -15.886 1.00 93.94 108 THR A N 1
ATOM 887 C CA . THR A 1 108 ? 4.473 -1.775 -15.779 1.00 93.94 108 THR A CA 1
ATOM 888 C C . THR A 1 108 ? 5.434 -2.761 -15.104 1.00 93.94 108 THR A C 1
ATOM 890 O O . THR A 1 108 ? 6.530 -2.991 -15.612 1.00 93.94 108 THR A O 1
ATOM 893 N N . LEU A 1 109 ? 5.026 -3.414 -14.007 1.00 93.81 109 LEU A N 1
ATOM 894 C CA . LEU A 1 109 ? 5.840 -4.443 -13.339 1.00 93.81 109 LEU A CA 1
ATOM 895 C C . LEU A 1 109 ? 6.093 -5.671 -14.220 1.00 93.81 109 LEU A C 1
ATOM 897 O O . LEU A 1 109 ? 7.189 -6.231 -14.205 1.00 93.81 109 LEU A O 1
ATOM 901 N N . LEU A 1 110 ? 5.099 -6.106 -14.993 1.00 93.50 110 LEU A N 1
ATOM 902 C CA . LEU A 1 110 ? 5.279 -7.207 -15.938 1.00 93.50 110 LEU A CA 1
ATOM 903 C C . LEU A 1 110 ? 6.287 -6.842 -17.029 1.00 93.50 110 LEU A C 1
ATOM 905 O O . LEU A 1 110 ? 7.104 -7.681 -17.405 1.00 93.50 110 LEU A O 1
ATOM 909 N N . ASP A 1 111 ? 6.262 -5.608 -17.520 1.00 90.38 111 ASP A N 1
ATOM 910 C CA . ASP A 1 111 ? 7.214 -5.150 -18.529 1.00 90.38 111 ASP A CA 1
ATOM 911 C C . ASP A 1 111 ? 8.632 -5.005 -17.964 1.00 90.38 111 ASP A C 1
ATOM 913 O O . ASP A 1 111 ? 9.586 -5.415 -18.630 1.00 90.38 111 ASP A O 1
ATOM 917 N N . VAL A 1 112 ? 8.771 -4.546 -16.713 1.00 88.75 112 VAL A N 1
ATOM 918 C CA . VAL A 1 112 ? 10.036 -4.596 -15.956 1.00 88.75 112 VAL A CA 1
ATOM 919 C C . VAL A 1 112 ? 10.580 -6.027 -15.924 1.00 88.75 112 VAL A C 1
ATOM 921 O O . VAL A 1 112 ? 11.725 -6.264 -16.302 1.00 88.75 112 VAL A O 1
ATOM 924 N N . LEU A 1 113 ? 9.752 -6.999 -15.523 1.00 89.00 113 LEU A N 1
ATOM 925 C CA . LEU A 1 113 ? 10.153 -8.405 -15.410 1.00 89.00 113 LEU A CA 1
ATOM 926 C C . LEU A 1 113 ? 10.556 -9.015 -16.758 1.00 89.00 113 LEU A C 1
ATOM 928 O O . LEU A 1 113 ? 11.548 -9.739 -16.831 1.00 89.00 113 LEU A O 1
ATOM 932 N N . LYS A 1 114 ? 9.814 -8.729 -17.836 1.00 88.25 114 LYS A N 1
ATOM 933 C CA . LYS A 1 114 ? 10.152 -9.213 -19.187 1.00 88.25 114 LYS A CA 1
ATOM 934 C C . LYS A 1 114 ? 11.511 -8.695 -19.645 1.00 88.25 114 LYS A C 1
ATOM 936 O O . LYS A 1 114 ? 12.282 -9.460 -20.213 1.00 88.25 114 LYS A O 1
ATOM 941 N N . ARG A 1 115 ? 11.799 -7.415 -19.397 1.00 82.19 115 ARG A N 1
ATOM 942 C CA . ARG A 1 115 ? 13.072 -6.784 -19.771 1.00 82.19 115 ARG A CA 1
ATOM 943 C C . ARG A 1 115 ? 14.226 -7.319 -18.933 1.00 82.19 115 ARG A C 1
ATOM 945 O O . ARG A 1 115 ? 15.256 -7.655 -19.498 1.00 82.19 115 ARG 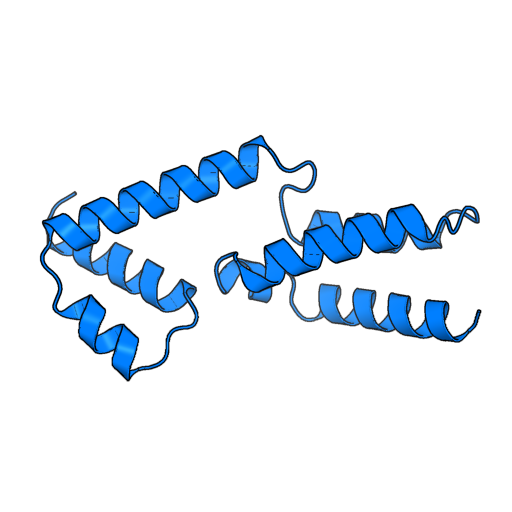A O 1
ATOM 952 N N . ALA A 1 116 ? 14.023 -7.492 -17.628 1.00 79.00 116 ALA A N 1
ATOM 953 C CA . ALA A 1 116 ? 15.019 -8.098 -16.745 1.00 79.00 116 ALA A CA 1
ATOM 954 C C . ALA A 1 116 ? 15.361 -9.547 -17.137 1.00 79.00 116 ALA A C 1
ATOM 956 O O . ALA A 1 116 ? 16.490 -9.975 -16.952 1.00 79.00 116 ALA A O 1
ATOM 957 N N . LYS A 1 117 ? 14.401 -10.298 -17.692 1.00 73.69 117 LYS A N 1
ATOM 958 C CA . LYS A 1 117 ? 14.615 -11.666 -18.192 1.00 73.69 117 LYS A CA 1
ATOM 959 C C . LYS A 1 117 ? 15.327 -11.721 -19.555 1.00 73.69 117 LYS A C 1
ATOM 961 O O . LYS A 1 117 ? 15.803 -12.783 -19.939 1.00 73.69 117 LYS A O 1
ATOM 966 N N . ALA A 1 118 ? 15.316 -10.626 -20.313 1.00 63.44 118 ALA A N 1
ATOM 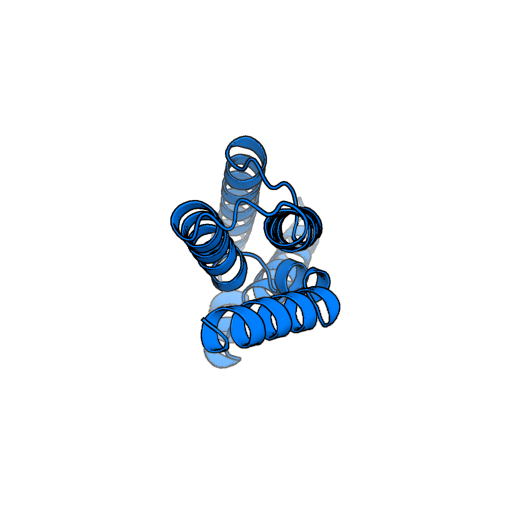967 C CA . ALA A 1 118 ? 15.946 -10.541 -21.631 1.00 63.44 118 ALA A CA 1
ATOM 968 C C . ALA A 1 118 ? 17.428 -10.112 -21.573 1.00 63.44 118 ALA A C 1
ATOM 970 O O . ALA A 1 118 ? 18.076 -10.084 -22.619 1.00 63.44 118 ALA A O 1
ATOM 971 N N . LEU A 1 119 ? 17.923 -9.776 -20.376 1.00 54.44 119 LEU A N 1
ATOM 972 C CA . LEU A 1 119 ? 19.338 -9.594 -20.036 1.00 54.44 119 LEU A CA 1
ATOM 973 C C . LEU A 1 119 ? 19.964 -10.942 -19.653 1.00 54.44 119 LEU A C 1
ATOM 975 O O . LEU A 1 119 ? 21.154 -11.135 -19.980 1.00 54.44 119 LEU A O 1
#

Foldseek 3Di:
DDLVVLLVVLLVVLLFQPDDPVVSVVSSPDDSVVSVVVVVVVVVVLVVVCVPDPDNALVSLLVVLVVCVVDPPVPVVVNVVSVVVVVCCCNPGTVVRVVVNPPSVVVSVVVVVVVVVVD

=== Feature glossary ===
Legend for the data blocks above and below:

— What the protein is —

The amino-acid sequence is the protein's primary structure: the linear order of residues from the N-terminus to the C-terminus, written in one-letter code. Everything else here — the 3D coordinates, the secondary structure, the domain annotations — is ultimately a consequence of this string.

Functional annotations link the protein to curated databases. InterPro entries identify conserved domains and families by matching the sequence against member-database signatures (Pfam, PROSITE, CDD, …). Gene Ontology (GO) terms describe molecular function, biological process, and cellular component in a controlled vocabulary. CATH places the structure in a hierarchical fold classification (Class/Architecture/Topology/Homologous-superfamily). The organism is the source species.

— Where its atoms are —

Atomic coordinates in PDBx/mmCIF format — the same representation the Protein Data Bank distributes. Each line of the _atom_site loop places one backbone atom in Cartesian space (units: ångströms, origin: arbitrary).

The six renders are orthographic views along the three Cartesian axes in both directions. Representation (cartoon, sticks, or surface) and color scheme (sequence-rainbow or by-chain) vary across proteins so the training set covers all the common visualization conventions.

— Local backbone conformation —

Eight-state secondary structure (DSSP): H is the canonical α-helix, G the tighter 3₁₀-helix, I the wider π-helix; E/B are β-structure, T and S are turns and bends, and '-' is everything else. DSSP derives these from the pattern of main-chain N–H···O=C hydrogen bonds, not from the sequence.

Three-state secondary structure (P-SEA) collapses the eight DSSP classes into helix (a), strand (b), and coil (c). P-SEA assigns these from Cα geometry alone — distances and angles — without requiring backbone oxygens, so it works on any Cα trace.

φ (phi) and ψ (psi) are the two rotatable backbone dihedrals per residue: φ is the C(i-1)–N–Cα–C torsion, ψ is the N–Cα–C–N(i+1) torsion, both in degrees on (−180°, 180°]. α-helical residues cluster near (−60°, −45°); β-strand residues near (−120°, +130°). A Ramachandran plot is simply a scatter of (φ, ψ) for every residue.

— Global shape and packing —

The geometric summary reports three shape descriptors. Rg (radius of gyration) measures how spread out the Cα atoms are about their centre of mass; compact globular proteins have small Rg, elongated or unfolded ones large. Cα contacts (<8 Å, |i−j|>4) count long-range residue p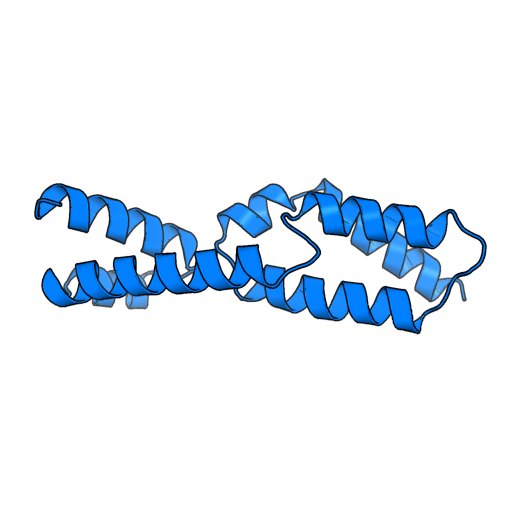airs in spatial proximity — high for tightly packed folds, near zero for rods or random coil. The bounding-box extents give the protein's footprint along x, y, z in Å.

SASA measures how much of the protein is reachable by solvent. It is computed by rolling a water-sized probe over the atomic surface and summing the exposed area (Å²). Per-residue SASA distinguishes core (buried, low SASA) from surface (exposed, high SASA) residues; total SASA is a whole-molecule size measure.

Plot images: a contact map (which residues are close in 3D, as an N×N binary image), a Ramachandran scatter (backbone torsion angles, revealing secondary-structure composition at a glance), and — for AlphaFold structures — a PAE heatmap (pairwise prediction confidence).

— Structural neighborhood —

A 3Di character summarizes, for each residue, the relative orientation of the Cα frame of its nearest spatial neighbor. Because it encodes fold topology rather than chemistry, 3Di alignments detect remote structural similarity that sequence alignment misses.

The Foldseek neighbor list gives the closest experimentally determined structures in the PDB, ranked by structural alignment. TM-score near 1 means near-identical fold; near 0.3 means only rough topology match. This is how one finds what a novel AlphaFold prediction most resembles in the solved-structure universe.

— Confidence and disorder —

For AlphaFold models, the B-factor field carries pLDDT — the model's own estimate of local accuracy on a 0–100 scale. Regions with pLDDT<50 should be treated as essentially unmodeled; they often correspond to intrinsically disordered segments.

Crystallographic B-factors measure how much each atom's electron density is smeared out, in Å². They rise in mobile loops and surface residues and fall in the buried interior. In AlphaFold models this column is repurposed to hold pLDDT instead.

Predicted Aligned Error (PAE) is an AlphaFold confidence matrix: entry (i, j) is the expected error in the position of residue j, in ångströms, when the prediction is superimposed on the true structure at residue i. Low PAE within a block of residues means that block is internally rigid and well-predicted; high PAE between two blocks means their relative placement is uncertain even if each block individually is confident.